Protein AF-A0A8X6J0Y9-F1 (afdb_monomer)

Secondary structure (DSSP, 8-state):
------PPP----S--TT-TTHHHHHHHHHHHHHHTS-TT-HHHHHHHHHSEETTEE----SSHHHHHHHHHHHHHHHHTTT----S---S-HHHHHHHHHHS--SSPP----GGG--EETTEEEETTTTEEEE-------SS--HHHHHHHHHTTT--

Foldseek 3Di:
DDDPDDDDDDDDPDLDPPDPCSQVVVLVLLLVLLVVDDPVCNVLSCQSNPQDDRLDGHDDDPDLVVRLVSVVVNQVSCVVVVNHDALDDALDPSNQVSCCVPPVPPDRNDPPDQVNADDQQQWGQPSPVRDIDHPQDQDDDPDDDPVSVVVSVNVSRVD

pLDDT: mean 79.53, std 13.63, range [38.81, 94.94]

Mean predicted aligned error: 10.71 Å

Radius of gyration: 20.77 Å; Cα contacts (8 Å, |Δi|>4): 126; chains: 1; bounding box: 50×44×56 Å

Solvent-accessible surface area (backbone atoms only — not comparable to full-atom values): 10097 Å² total; per-residue (Å²): 138,83,83,81,78,83,83,80,89,84,81,83,91,62,89,53,90,91,46,92,57,37,64,58,52,54,52,51,48,36,43,49,52,25,70,71,41,59,84,91,45,57,67,60,21,49,45,50,53,70,26,52,58,90,92,44,78,60,84,87,57,98,42,64,67,53,38,47,54,50,52,53,53,50,42,58,60,32,43,80,71,74,46,77,81,73,73,61,83,62,62,43,68,71,43,53,55,49,53,56,68,76,60,70,58,92,61,77,68,52,83,56,54,83,91,64,41,71,58,61,62,32,37,27,62,42,36,83,79,71,42,80,41,74,85,82,81,82,80,78,82,77,81,89,42,75,66,58,49,52,57,52,57,51,50,47,46,66,109

Sequence (159 aa):
MSLDFNIKECKLSTVAYGTASTSFLATRCLHQISLDCNPQNPELSDITRNSFYMDDLMSGASSNREAIILIQALIENLDARGFHLRKWRSNSRGVLINISKNLEFSEPNVEIHPENSSKALGLTWDSKEDRFIFNINFRFEGHITKRSFLSQSARLLDS

Structure (mmCIF, N/CA/C/O backbone):
data_AF-A0A8X6J0Y9-F1
#
_entry.id   AF-A0A8X6J0Y9-F1
#
loop_
_atom_site.group_PDB
_atom_site.id
_atom_site.type_symbol
_atom_site.label_atom_id
_atom_site.label_alt_id
_atom_site.label_comp_id
_atom_site.label_asym_id
_atom_site.label_entity_id
_atom_site.label_seq_id
_atom_site.pdbx_PDB_ins_code
_atom_site.Cartn_x
_atom_site.Cartn_y
_atom_site.Cartn_z
_atom_site.occupancy
_atom_site.B_iso_or_equiv
_atom_site.auth_seq_id
_atom_site.auth_comp_id
_atom_site.auth_asym_id
_atom_site.auth_atom_id
_atom_site.pdbx_PDB_model_num
ATOM 1 N N . MET A 1 1 ? -20.749 -31.661 -38.816 1.00 44.81 1 MET A N 1
ATOM 2 C CA . MET A 1 1 ? -21.175 -31.559 -37.407 1.00 44.81 1 MET A CA 1
ATOM 3 C C . MET A 1 1 ? -20.471 -30.324 -36.853 1.00 44.81 1 MET A C 1
ATOM 5 O O . MET A 1 1 ? -19.276 -30.399 -36.603 1.00 44.81 1 MET A O 1
ATOM 9 N N . SER A 1 2 ? -21.128 -29.157 -36.874 1.00 53.09 2 SER A N 1
ATOM 10 C CA . SER A 1 2 ? -20.537 -27.903 -36.385 1.00 53.09 2 SER A CA 1
ATOM 11 C C . SER A 1 2 ? -20.614 -27.886 -34.862 1.00 53.09 2 SER A C 1
ATOM 13 O O . SER A 1 2 ? -21.662 -28.162 -34.286 1.00 53.09 2 SER A O 1
ATOM 15 N N . LEU A 1 3 ? -19.485 -27.627 -34.210 1.00 58.12 3 LEU A N 1
ATOM 16 C CA . LEU A 1 3 ? -19.436 -27.367 -32.776 1.00 58.12 3 LEU A CA 1
ATOM 17 C C . LEU A 1 3 ? -19.909 -25.928 -32.556 1.00 58.12 3 LEU A C 1
ATOM 19 O O . LEU A 1 3 ? -19.136 -24.990 -32.740 1.00 58.12 3 LEU A O 1
ATOM 23 N N . ASP A 1 4 ? -21.180 -25.763 -32.199 1.00 63.31 4 ASP A N 1
ATOM 24 C CA . ASP A 1 4 ? -21.714 -24.483 -31.737 1.00 63.31 4 ASP A CA 1
ATOM 25 C C . ASP A 1 4 ? -21.133 -24.187 -30.350 1.00 63.31 4 ASP A C 1
ATOM 27 O O . ASP A 1 4 ? -21.581 -24.707 -29.324 1.00 63.31 4 ASP A O 1
ATOM 31 N N . PHE A 1 5 ? -20.084 -23.368 -30.310 1.00 70.50 5 PHE A N 1
ATOM 32 C CA . PHE A 1 5 ? -19.560 -22.839 -29.058 1.00 70.50 5 PHE A CA 1
ATOM 33 C C . PHE A 1 5 ? -20.553 -21.816 -28.503 1.00 70.50 5 PHE A C 1
ATOM 35 O O . PHE A 1 5 ? -20.738 -20.736 -29.059 1.00 70.50 5 PHE A O 1
ATOM 42 N N . ASN A 1 6 ? -21.199 -22.166 -27.394 1.00 74.38 6 ASN A N 1
ATOM 43 C CA . ASN A 1 6 ? -22.124 -21.290 -26.685 1.00 74.38 6 ASN A CA 1
ATOM 44 C C . ASN A 1 6 ? -21.333 -20.133 -26.043 1.00 74.38 6 ASN A C 1
ATOM 46 O O . ASN A 1 6 ? -20.640 -20.329 -25.040 1.00 74.38 6 ASN A O 1
ATOM 50 N N . ILE A 1 7 ? -21.388 -18.942 -26.645 1.00 80.31 7 ILE A N 1
ATOM 51 C CA . ILE A 1 7 ? -20.723 -17.740 -26.129 1.00 80.31 7 ILE A CA 1
ATOM 52 C C . ILE A 1 7 ? -21.453 -17.296 -24.857 1.00 80.31 7 ILE A C 1
ATOM 54 O O . ILE A 1 7 ? -22.655 -17.039 -24.882 1.00 80.31 7 ILE A O 1
ATOM 58 N N . LYS A 1 8 ? -20.725 -17.199 -23.741 1.00 80.62 8 LYS A N 1
ATOM 59 C CA . LYS A 1 8 ? -21.238 -16.651 -22.480 1.00 80.62 8 LYS A CA 1
ATOM 60 C C . LYS A 1 8 ? -20.719 -15.234 -22.287 1.00 80.62 8 LYS A C 1
ATOM 62 O O . LYS A 1 8 ? -19.511 -15.018 -22.255 1.00 80.62 8 LYS A O 1
ATOM 67 N N . GLU A 1 9 ? -21.639 -14.292 -22.134 1.00 85.62 9 GLU A N 1
ATOM 68 C CA . GLU A 1 9 ? -21.330 -12.917 -21.757 1.00 85.62 9 GLU A CA 1
ATOM 69 C C . GLU A 1 9 ? -21.296 -12.794 -20.227 1.00 85.62 9 GLU A C 1
ATOM 71 O O . GLU A 1 9 ? -22.198 -13.265 -19.532 1.00 85.62 9 GLU A O 1
ATOM 76 N N . CYS A 1 10 ? -20.248 -12.161 -19.700 1.00 81.56 10 CYS A N 1
ATOM 77 C CA . CYS A 1 10 ? -20.075 -11.903 -18.273 1.00 81.56 10 CYS A CA 1
ATOM 78 C C . CYS A 1 10 ? -19.928 -10.396 -18.046 1.00 81.56 10 CYS A C 1
ATOM 80 O O . CYS A 1 10 ? -19.202 -9.725 -18.778 1.00 81.56 10 CYS A O 1
ATOM 82 N N . LYS A 1 11 ? -20.561 -9.870 -16.993 1.00 80.06 11 LYS A N 1
ATOM 83 C CA . LYS A 1 11 ? -20.437 -8.469 -16.574 1.00 80.06 11 LYS A CA 1
ATOM 84 C C . LYS A 1 11 ? -19.695 -8.383 -15.243 1.00 80.06 11 LYS A C 1
ATOM 86 O O . LYS A 1 11 ? -20.072 -9.048 -14.283 1.00 80.06 11 LYS A O 1
ATOM 91 N N . LEU A 1 12 ? -18.680 -7.524 -15.178 1.00 78.50 12 LEU A N 1
ATOM 92 C CA . LEU A 1 12 ? -18.015 -7.159 -13.926 1.00 78.50 12 LEU A CA 1
ATOM 93 C C . LEU A 1 12 ? -18.887 -6.159 -13.155 1.00 78.50 12 LEU A C 1
ATOM 95 O O . LEU A 1 12 ? -19.301 -5.134 -13.697 1.00 78.50 12 LEU A O 1
ATOM 99 N N . SER A 1 13 ? -19.184 -6.474 -11.896 1.00 79.19 13 SER A N 1
ATOM 100 C CA . SER A 1 13 ? -19.922 -5.610 -10.962 1.00 79.19 13 SER A CA 1
ATOM 101 C C . SER A 1 13 ? -19.006 -4.791 -10.049 1.00 79.19 13 SER A C 1
ATOM 103 O O . SER A 1 13 ? -19.489 -3.994 -9.248 1.00 79.19 13 SER A O 1
ATOM 105 N N . THR A 1 14 ? -17.693 -4.979 -10.166 1.00 76.62 14 THR A N 1
ATOM 106 C CA . THR A 1 14 ? -16.662 -4.296 -9.385 1.00 76.62 14 THR A CA 1
ATOM 107 C C . THR A 1 14 ? -15.835 -3.374 -10.272 1.00 76.62 14 THR A C 1
ATOM 109 O O . THR A 1 14 ? -15.857 -3.471 -11.502 1.00 76.62 14 THR A O 1
ATOM 112 N N . VAL A 1 15 ? -15.096 -2.461 -9.643 1.00 70.94 15 VAL A N 1
ATOM 113 C CA . VAL A 1 15 ? -14.140 -1.616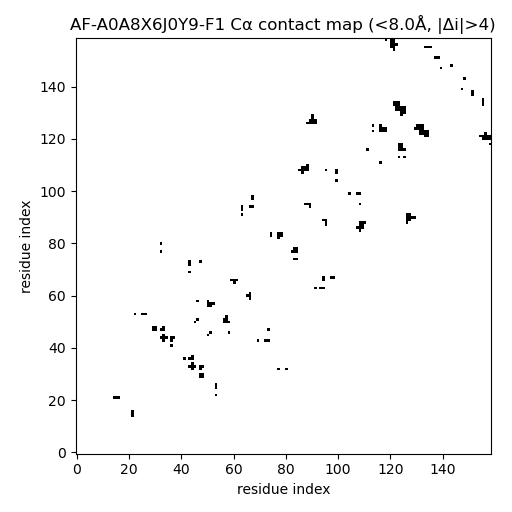 -10.356 1.00 70.94 15 VAL A CA 1
ATOM 114 C C . VAL A 1 15 ? -13.058 -2.521 -10.958 1.00 70.94 15 VAL A C 1
ATOM 116 O O . VAL A 1 15 ? -12.319 -3.186 -10.238 1.00 70.94 15 VAL A O 1
ATOM 119 N N . ALA A 1 16 ? -13.010 -2.590 -12.288 1.00 69.44 16 ALA A N 1
ATOM 120 C CA . ALA A 1 16 ? -12.136 -3.506 -13.013 1.00 69.44 16 ALA A CA 1
ATOM 121 C C . ALA A 1 16 ? -10.756 -2.891 -13.264 1.00 69.44 16 ALA A C 1
ATOM 123 O O . ALA A 1 16 ? -10.652 -1.717 -13.623 1.00 69.44 16 ALA A O 1
ATOM 124 N N . TYR A 1 17 ? -9.694 -3.686 -13.151 1.00 65.56 17 TYR A N 1
ATOM 125 C CA . TYR A 1 17 ? -8.352 -3.268 -13.557 1.00 65.56 17 TYR A CA 1
ATOM 126 C C . TYR A 1 17 ? -8.319 -2.849 -15.037 1.00 65.56 17 TYR A C 1
ATOM 128 O O . TYR A 1 17 ? -8.985 -3.448 -15.879 1.00 65.56 17 TYR A O 1
ATOM 136 N N . GLY A 1 18 ? -7.534 -1.818 -15.359 1.00 63.91 18 GLY A N 1
ATOM 137 C CA . GLY A 1 18 ? -7.260 -1.420 -16.745 1.00 63.91 18 GLY A CA 1
ATOM 138 C C . GLY A 1 18 ? -8.258 -0.452 -17.387 1.00 63.91 18 GLY A C 1
ATOM 139 O O . GLY A 1 18 ? -8.031 -0.041 -18.523 1.00 63.91 18 GLY A O 1
ATOM 140 N N . THR A 1 19 ? -9.319 -0.022 -16.690 1.00 69.94 19 THR A N 1
ATOM 141 C CA . THR A 1 19 ? -10.093 1.147 -17.151 1.00 69.94 19 THR A CA 1
ATOM 142 C C . THR A 1 19 ? -9.410 2.439 -16.706 1.00 69.94 19 THR A C 1
ATOM 144 O O . THR A 1 19 ? -8.925 2.528 -15.577 1.00 69.94 19 THR A O 1
ATOM 147 N N . ALA A 1 20 ? -9.381 3.457 -17.572 1.00 70.94 20 ALA A N 1
ATOM 148 C CA . ALA A 1 20 ? -8.673 4.716 -17.309 1.00 70.94 20 ALA A CA 1
ATOM 149 C C . ALA A 1 20 ? -9.116 5.415 -16.006 1.00 70.94 20 ALA A C 1
ATOM 151 O O . ALA A 1 20 ? -8.330 6.121 -15.382 1.00 70.94 20 ALA A O 1
ATOM 152 N N . SER A 1 21 ? -10.364 5.206 -15.575 1.00 77.44 21 SER A N 1
ATOM 153 C CA . SER A 1 21 ? -10.932 5.811 -14.366 1.00 77.44 21 SER A CA 1
ATOM 154 C C . SER A 1 21 ? -10.758 4.978 -13.095 1.00 77.44 21 SER A C 1
ATOM 156 O O . SER A 1 21 ? -10.973 5.507 -12.008 1.00 77.44 21 SER A O 1
ATOM 158 N N . THR A 1 22 ? -10.396 3.695 -13.193 1.00 77.00 22 THR A N 1
ATOM 159 C CA . THR A 1 22 ? -10.363 2.774 -12.042 1.00 77.00 22 THR A CA 1
ATOM 160 C C . THR A 1 22 ? -9.445 3.268 -10.934 1.00 77.00 22 THR A C 1
ATOM 162 O O . THR A 1 22 ? -9.882 3.388 -9.790 1.00 77.00 22 THR A O 1
ATOM 165 N N . SER A 1 23 ? -8.202 3.613 -11.274 1.00 76.00 23 SER A N 1
ATOM 166 C CA . SER A 1 23 ? -7.222 4.085 -10.293 1.00 76.00 23 SER A CA 1
ATOM 167 C C . SER A 1 23 ? -7.693 5.373 -9.623 1.00 76.00 23 SER A C 1
ATOM 169 O O . SER A 1 23 ? -7.641 5.483 -8.405 1.00 76.00 23 SER A O 1
ATOM 171 N N . PHE A 1 24 ? -8.249 6.312 -10.396 1.00 84.19 24 PHE A N 1
ATOM 172 C CA . PHE A 1 24 ? -8.797 7.552 -9.847 1.00 84.19 24 PHE A CA 1
ATOM 173 C C . PHE A 1 24 ? -9.935 7.294 -8.852 1.00 84.19 24 PHE A C 1
ATOM 175 O O . PHE A 1 24 ? -9.958 7.901 -7.784 1.00 84.19 24 PHE A O 1
ATOM 182 N N . LEU A 1 25 ? -10.868 6.395 -9.180 1.00 86.81 25 LEU A N 1
ATOM 183 C CA . LEU A 1 25 ? -11.992 6.068 -8.301 1.00 86.81 25 LEU A CA 1
ATOM 184 C C . LEU A 1 25 ? -11.514 5.407 -7.004 1.00 86.81 25 LEU A C 1
ATOM 186 O O . LEU A 1 25 ? -11.926 5.837 -5.929 1.00 86.81 25 LEU A O 1
ATOM 190 N N . ALA A 1 26 ? -10.603 4.433 -7.090 1.00 84.75 26 ALA A N 1
ATOM 191 C CA . ALA A 1 26 ? -10.031 3.769 -5.920 1.00 84.75 26 ALA A CA 1
ATOM 192 C C . ALA A 1 26 ? -9.291 4.765 -5.009 1.00 84.75 26 ALA A C 1
ATOM 194 O O . ALA A 1 26 ? -9.581 4.849 -3.814 1.00 84.75 26 ALA A O 1
ATOM 195 N N . THR A 1 27 ? -8.419 5.604 -5.582 1.00 87.56 27 THR A N 1
ATOM 196 C CA . THR A 1 27 ? -7.722 6.666 -4.844 1.00 87.56 27 THR A CA 1
ATOM 197 C C . THR A 1 27 ? -8.712 7.659 -4.232 1.00 87.56 27 THR A C 1
ATOM 199 O O . THR A 1 27 ? -8.586 8.019 -3.064 1.00 87.56 27 THR A O 1
ATOM 202 N N . ARG A 1 28 ? -9.749 8.087 -4.964 1.00 90.38 28 ARG A N 1
ATOM 203 C CA . ARG A 1 28 ? -10.741 9.035 -4.434 1.00 90.38 28 ARG A CA 1
ATOM 204 C C . ARG A 1 28 ? -11.548 8.445 -3.279 1.00 90.38 28 ARG A C 1
ATOM 206 O O . ARG A 1 28 ? -11.866 9.193 -2.348 1.00 90.38 28 ARG A O 1
ATOM 213 N N . CYS A 1 29 ? -11.865 7.150 -3.328 1.00 91.81 29 CYS A N 1
ATOM 214 C CA . CYS A 1 29 ? -12.483 6.428 -2.222 1.00 91.81 29 CYS A CA 1
ATOM 215 C C . CYS A 1 29 ? -11.570 6.445 -0.994 1.00 91.81 29 CYS A C 1
ATOM 217 O O . CYS A 1 29 ? -12.011 6.934 0.038 1.00 91.81 29 CYS A O 1
ATOM 219 N N . LEU A 1 30 ? -10.298 6.048 -1.112 1.00 92.69 30 LEU A N 1
ATOM 220 C CA . LEU A 1 30 ? -9.326 6.110 -0.005 1.00 92.69 30 LEU A CA 1
ATOM 221 C C . LEU A 1 30 ? -9.211 7.524 0.588 1.00 92.69 30 LEU A C 1
ATOM 223 O O . LEU A 1 30 ? -9.258 7.704 1.804 1.00 92.69 30 LEU A O 1
ATOM 227 N N . HIS A 1 31 ? -9.183 8.554 -0.261 1.00 92.75 31 HIS A N 1
ATOM 228 C CA . HIS A 1 31 ? -9.236 9.942 0.197 1.00 92.75 31 HIS A CA 1
ATOM 229 C C . HIS A 1 31 ? -10.513 10.250 0.987 1.00 92.75 31 HIS A C 1
ATOM 231 O O . HIS A 1 31 ? -10.441 10.938 2.000 1.00 92.75 31 HIS A O 1
ATOM 237 N N . GLN A 1 32 ? -11.680 9.758 0.561 1.00 93.81 32 GLN A N 1
ATOM 238 C CA . GLN A 1 32 ? -12.912 9.956 1.324 1.00 93.81 32 GLN A CA 1
ATOM 239 C C . GLN A 1 32 ? -12.844 9.246 2.677 1.00 93.81 32 GLN A C 1
ATOM 241 O O . GLN A 1 32 ? -13.154 9.859 3.690 1.00 93.81 32 GLN A O 1
ATOM 246 N N . ILE A 1 33 ? -12.345 8.007 2.704 1.00 92.69 33 ILE A N 1
ATOM 247 C CA . ILE A 1 33 ? -12.141 7.248 3.942 1.00 92.69 33 ILE A CA 1
ATOM 248 C C . ILE A 1 33 ? -11.261 8.030 4.919 1.00 92.69 33 ILE A C 1
ATOM 250 O O . ILE A 1 33 ? -11.594 8.122 6.096 1.00 92.69 33 ILE A O 1
ATOM 254 N N . SER A 1 34 ? -10.182 8.649 4.426 1.00 92.38 34 SER A N 1
ATOM 255 C CA . SER A 1 34 ? -9.295 9.471 5.254 1.00 92.38 34 SER A CA 1
ATOM 256 C C . SER A 1 34 ? -9.992 10.693 5.863 1.00 92.38 34 SER A C 1
ATOM 258 O O . SER A 1 34 ? -9.691 11.057 6.998 1.00 92.38 34 SER A O 1
ATOM 260 N N . LEU A 1 35 ? -10.935 11.310 5.144 1.00 91.88 35 LEU A N 1
ATOM 261 C CA . LEU A 1 35 ? -11.713 12.453 5.635 1.00 91.88 35 LEU A CA 1
ATOM 262 C C . LEU A 1 35 ? -12.776 12.016 6.648 1.00 91.88 35 LEU A C 1
ATOM 264 O O . LEU A 1 35 ? -13.055 12.743 7.597 1.00 91.88 35 LEU A O 1
ATOM 268 N N . ASP A 1 36 ? -13.322 10.815 6.462 1.00 90.56 36 ASP A N 1
ATOM 269 C CA . ASP A 1 36 ? -14.342 10.218 7.324 1.00 90.56 36 ASP A CA 1
ATOM 270 C C . ASP A 1 36 ? -13.729 9.459 8.521 1.00 90.56 36 ASP A C 1
ATOM 272 O O . ASP A 1 36 ? -14.442 8.808 9.294 1.00 90.56 36 ASP A O 1
ATOM 276 N N . CYS A 1 37 ? -12.400 9.484 8.674 1.00 86.12 37 CYS A N 1
ATOM 277 C CA . CYS A 1 37 ? -11.714 8.898 9.819 1.00 86.12 37 CYS A CA 1
ATOM 278 C C . CYS A 1 37 ? -12.026 9.668 11.107 1.00 86.12 37 CYS A C 1
ATOM 280 O O . CYS A 1 37 ? -12.217 10.883 11.117 1.00 86.12 37 CYS A O 1
ATOM 282 N N . ASN A 1 38 ? -12.038 8.940 12.226 1.00 78.81 38 ASN A N 1
ATOM 283 C CA . ASN A 1 38 ? -12.248 9.530 13.543 1.00 78.81 38 ASN A CA 1
ATOM 284 C C . ASN A 1 38 ? -11.154 10.585 13.824 1.00 78.81 38 ASN A C 1
ATOM 286 O O . ASN A 1 38 ? -9.974 10.227 13.774 1.00 78.81 38 ASN A O 1
ATOM 290 N N . PRO A 1 39 ? -11.510 11.833 14.188 1.00 81.69 39 PRO A N 1
ATOM 291 C CA . PRO A 1 39 ? -10.542 12.874 14.541 1.00 81.69 39 PRO A CA 1
ATOM 292 C C . PRO A 1 39 ? -9.555 12.482 15.651 1.00 81.69 39 PRO A C 1
ATOM 294 O O . PRO A 1 39 ? -8.481 13.066 15.741 1.00 81.69 39 PRO A O 1
ATOM 297 N N . GLN A 1 40 ? -9.897 11.495 16.486 1.00 82.88 40 GLN A N 1
ATOM 298 C CA . GLN A 1 40 ? -9.016 10.969 17.535 1.00 82.88 40 GLN A CA 1
ATOM 299 C C . GLN A 1 40 ? -7.860 10.107 17.003 1.00 82.88 40 GLN A C 1
ATOM 301 O O . GLN A 1 40 ? -6.913 9.859 17.739 1.00 82.88 40 GLN A O 1
ATOM 306 N N . ASN A 1 41 ? -7.906 9.683 15.734 1.00 83.00 41 ASN A N 1
ATOM 307 C CA . ASN A 1 41 ? -6.874 8.863 15.096 1.00 83.00 41 ASN A CA 1
ATOM 308 C C . ASN A 1 41 ? -6.308 9.562 13.841 1.00 83.00 41 ASN A C 1
ATOM 310 O O . ASN A 1 41 ? -6.505 9.074 12.723 1.00 83.00 41 ASN A O 1
ATOM 314 N N . PRO A 1 42 ? -5.605 10.702 13.994 1.00 88.88 42 PRO A N 1
ATOM 315 C CA . PRO A 1 42 ? -5.071 11.460 12.861 1.00 88.88 42 PRO A CA 1
ATOM 316 C C . PRO A 1 42 ? -4.039 10.666 12.047 1.00 88.88 42 PRO A C 1
ATOM 318 O O . PRO A 1 42 ? -3.977 10.814 10.831 1.00 88.88 42 PRO A O 1
ATOM 321 N N . GLU A 1 43 ? -3.287 9.772 12.693 1.00 91.19 43 GLU A N 1
ATOM 322 C CA . GLU A 1 43 ? -2.306 8.900 12.037 1.00 91.19 43 GLU A CA 1
ATOM 323 C C . GLU A 1 43 ? -2.956 7.954 11.010 1.00 91.19 43 GLU A C 1
ATOM 325 O O . GLU A 1 43 ? -2.458 7.811 9.896 1.00 91.19 43 GLU A O 1
ATOM 330 N N . LEU A 1 44 ? -4.119 7.371 11.329 1.00 91.81 44 LEU A N 1
ATOM 331 C CA . LEU A 1 44 ? -4.855 6.517 10.387 1.00 91.81 44 LEU A CA 1
ATOM 332 C C . LEU A 1 44 ? -5.343 7.299 9.168 1.00 91.81 44 LEU A C 1
ATOM 334 O O . LEU A 1 44 ? -5.312 6.779 8.052 1.00 91.81 44 LEU A O 1
ATOM 338 N N . SER A 1 45 ? -5.814 8.531 9.379 1.00 92.81 45 SER A N 1
ATOM 339 C CA . SER A 1 45 ? -6.238 9.421 8.293 1.00 92.81 45 SER A CA 1
ATOM 340 C C . SER A 1 45 ? -5.065 9.730 7.364 1.00 92.81 45 SER A C 1
ATOM 342 O O . SER A 1 45 ? -5.183 9.556 6.150 1.00 92.81 45 SER A O 1
ATOM 344 N N . ASP A 1 46 ? -3.918 10.102 7.935 1.00 94.25 46 ASP A N 1
ATOM 345 C CA . ASP A 1 46 ? -2.725 10.450 7.169 1.00 94.25 46 ASP A CA 1
ATOM 346 C C . ASP A 1 46 ? -2.212 9.267 6.337 1.00 94.25 46 ASP A C 1
ATOM 348 O O . ASP A 1 46 ? -2.046 9.390 5.123 1.00 94.25 46 ASP A O 1
ATOM 352 N N . ILE A 1 47 ? -2.085 8.087 6.950 1.00 94.94 47 ILE A N 1
ATOM 353 C CA . ILE A 1 47 ? -1.640 6.868 6.262 1.00 94.94 47 ILE A CA 1
ATOM 354 C C . ILE A 1 47 ? -2.624 6.461 5.163 1.00 94.94 47 ILE A C 1
ATOM 356 O O . ILE A 1 47 ? -2.218 6.181 4.035 1.00 94.94 47 ILE A O 1
ATOM 360 N N . THR A 1 48 ? -3.930 6.477 5.443 1.00 93.94 48 THR A N 1
ATOM 361 C CA . THR A 1 48 ? -4.945 6.106 4.441 1.00 93.94 48 THR A CA 1
ATOM 362 C C . THR A 1 48 ? -4.904 7.027 3.222 1.00 93.94 48 THR A C 1
ATOM 364 O O . THR A 1 48 ? -5.182 6.600 2.103 1.00 93.94 48 THR A O 1
ATOM 367 N N . ARG A 1 49 ? -4.541 8.295 3.425 1.00 93.06 49 ARG A N 1
ATOM 368 C CA . ARG A 1 49 ? -4.457 9.287 2.358 1.00 93.06 49 ARG A CA 1
ATOM 369 C C . ARG A 1 49 ? -3.147 9.222 1.577 1.00 93.06 49 ARG A C 1
ATOM 371 O O . ARG A 1 49 ? -3.168 9.383 0.361 1.00 93.06 49 ARG A O 1
ATOM 378 N N . ASN A 1 50 ? -2.026 9.043 2.273 1.00 92.94 50 ASN A N 1
ATOM 379 C CA . ASN A 1 50 ? -0.699 9.352 1.737 1.00 92.94 50 ASN A CA 1
ATOM 380 C C . ASN A 1 50 ? 0.208 8.128 1.556 1.00 92.94 50 ASN A C 1
ATOM 382 O O . ASN A 1 50 ? 1.234 8.235 0.888 1.00 92.94 50 ASN A O 1
ATOM 386 N N . SER A 1 51 ? -0.146 6.972 2.122 1.00 92.44 51 SER A N 1
ATOM 387 C CA . SER A 1 51 ? 0.708 5.775 2.120 1.00 92.44 51 SER A CA 1
ATOM 388 C C . SER A 1 51 ? 0.304 4.713 1.096 1.00 92.44 51 SER A C 1
ATOM 390 O O . SER A 1 51 ? 0.925 3.654 1.047 1.00 92.44 51 SER A O 1
ATOM 392 N N . PHE A 1 52 ? -0.719 4.964 0.277 1.00 90.00 52 PHE A N 1
ATOM 393 C CA . PHE A 1 52 ? -1.102 4.062 -0.809 1.00 90.00 52 PHE A CA 1
ATOM 394 C C . PHE A 1 52 ? -0.408 4.434 -2.119 1.00 90.00 52 PHE A C 1
ATOM 396 O O . PHE A 1 52 ? -0.517 5.561 -2.603 1.00 90.00 52 PHE A O 1
ATOM 403 N N . TYR A 1 53 ? 0.238 3.450 -2.739 1.00 83.12 53 TYR A N 1
ATOM 404 C CA . TYR A 1 53 ? 0.635 3.493 -4.137 1.00 83.12 53 TYR A CA 1
ATOM 405 C C . TYR A 1 53 ? -0.265 2.546 -4.932 1.00 83.12 53 TYR A C 1
ATOM 407 O O . TYR A 1 53 ? -0.120 1.329 -4.859 1.00 83.12 53 TYR A O 1
ATOM 415 N N . MET A 1 54 ? -1.211 3.108 -5.689 1.00 81.25 54 MET A N 1
ATOM 416 C CA . MET A 1 54 ? -2.289 2.342 -6.328 1.00 81.25 54 MET A CA 1
ATOM 417 C C . MET A 1 54 ? -3.011 1.431 -5.317 1.00 81.25 54 MET A C 1
ATOM 419 O O . MET A 1 54 ? -3.731 1.943 -4.462 1.00 81.25 54 MET A O 1
ATOM 423 N N . ASP A 1 55 ? -2.819 0.114 -5.410 1.00 81.19 55 ASP A N 1
ATOM 424 C CA . ASP A 1 55 ? -3.446 -0.891 -4.548 1.00 81.19 55 ASP A CA 1
ATOM 425 C C . ASP A 1 55 ? -2.553 -1.319 -3.365 1.00 81.19 55 ASP A C 1
ATOM 427 O O . ASP A 1 55 ? -3.011 -2.051 -2.486 1.00 81.19 55 ASP A O 1
ATOM 431 N N . ASP A 1 56 ? -1.291 -0.875 -3.328 1.00 84.00 56 ASP A N 1
ATOM 432 C CA . ASP A 1 56 ? -0.310 -1.269 -2.318 1.00 84.00 56 ASP A CA 1
ATOM 433 C C . ASP A 1 56 ? -0.214 -0.229 -1.195 1.00 84.00 56 ASP A C 1
ATOM 435 O O . ASP A 1 56 ? 0.054 0.951 -1.429 1.00 84.00 56 ASP A O 1
ATOM 439 N N . LEU A 1 57 ? -0.381 -0.679 0.050 1.00 89.94 57 LEU A N 1
ATOM 440 C CA . LEU A 1 57 ? -0.166 0.134 1.246 1.00 89.94 57 LEU A CA 1
ATOM 441 C C . LEU A 1 57 ? 1.284 0.007 1.725 1.00 89.94 57 LEU A C 1
ATOM 443 O O . LEU A 1 57 ? 1.734 -1.082 2.083 1.00 89.94 57 LEU A O 1
ATOM 447 N N . MET A 1 58 ? 1.995 1.131 1.798 1.00 89.62 58 MET A N 1
ATOM 448 C CA . MET A 1 58 ? 3.382 1.208 2.254 1.00 89.62 58 MET A CA 1
ATOM 449 C C . MET A 1 58 ? 3.500 2.146 3.458 1.00 89.62 58 MET A C 1
ATOM 451 O O . MET A 1 58 ? 3.553 3.365 3.311 1.00 89.62 58 MET A O 1
ATOM 455 N N . SER A 1 59 ? 3.558 1.572 4.659 1.00 90.94 59 SER A N 1
ATOM 456 C CA . SER A 1 59 ? 3.726 2.317 5.912 1.00 90.94 59 SER A CA 1
ATOM 457 C C . SER A 1 59 ? 4.622 1.556 6.897 1.00 90.94 59 SER A C 1
ATOM 459 O O . SER A 1 59 ? 4.968 0.395 6.667 1.00 90.94 59 SER A O 1
ATOM 461 N N . GLY A 1 60 ? 5.020 2.211 7.986 1.00 90.69 60 GLY A N 1
ATOM 462 C CA . GLY A 1 60 ? 5.918 1.663 8.997 1.00 90.69 60 GLY A CA 1
ATOM 463 C C . GLY A 1 60 ? 5.734 2.322 10.362 1.00 90.69 60 GLY A C 1
ATOM 464 O O . GLY A 1 60 ? 5.006 3.298 10.499 1.00 90.69 60 GLY A O 1
ATOM 465 N N . ALA A 1 61 ? 6.404 1.771 11.374 1.00 92.12 61 ALA A N 1
ATOM 466 C CA . ALA A 1 61 ? 6.395 2.290 12.740 1.00 92.12 61 ALA A CA 1
ATOM 467 C C . ALA A 1 61 ? 7.763 2.082 13.408 1.00 92.12 61 ALA A C 1
ATOM 469 O O . ALA A 1 61 ? 8.574 1.281 12.939 1.00 92.12 61 ALA A O 1
ATOM 470 N N . SER A 1 62 ? 8.006 2.772 14.526 1.00 93.19 62 SER A N 1
ATOM 471 C CA . SER A 1 62 ? 9.304 2.748 15.223 1.00 93.19 62 SER A CA 1
ATOM 472 C C . SER A 1 62 ? 9.518 1.484 16.060 1.00 93.19 62 SER A C 1
ATOM 474 O O . SER A 1 62 ? 10.636 1.189 16.481 1.00 93.19 62 SER A O 1
ATOM 476 N N . SER A 1 63 ? 8.456 0.717 16.315 1.00 94.44 63 SER A N 1
ATOM 477 C CA . SER A 1 63 ? 8.523 -0.535 17.062 1.00 94.44 63 SER A CA 1
ATOM 478 C C . SER A 1 63 ? 7.537 -1.581 16.542 1.00 94.44 63 SER A C 1
ATOM 480 O O . SER A 1 63 ? 6.491 -1.263 15.978 1.00 94.44 63 SER A O 1
ATOM 482 N N . ASN A 1 64 ? 7.825 -2.858 16.818 1.00 93.38 64 ASN A N 1
ATOM 483 C CA . ASN A 1 64 ? 6.921 -3.967 16.488 1.00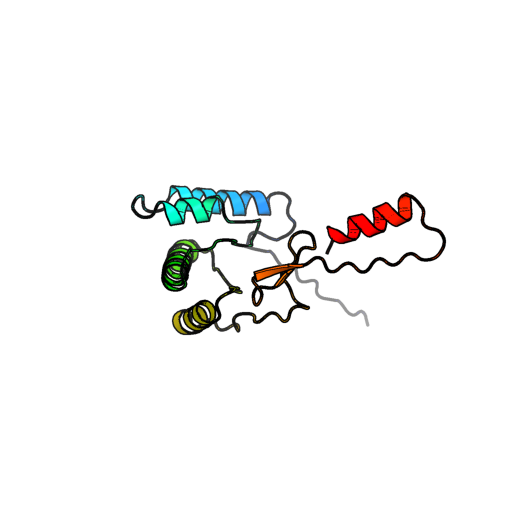 93.38 64 ASN A CA 1
ATOM 484 C C . ASN A 1 64 ? 5.529 -3.796 17.109 1.00 93.38 64 ASN A C 1
ATOM 486 O O . ASN A 1 64 ? 4.531 -4.168 16.501 1.00 93.38 64 ASN A O 1
ATOM 490 N N . ARG A 1 65 ? 5.464 -3.260 18.334 1.00 93.81 65 ARG A N 1
ATOM 491 C CA . ARG A 1 65 ? 4.203 -3.063 19.055 1.00 93.81 65 ARG A CA 1
ATOM 492 C C . ARG A 1 65 ? 3.346 -1.997 18.379 1.00 93.81 65 ARG A C 1
ATOM 494 O O . ARG A 1 65 ? 2.165 -2.239 18.161 1.00 93.81 65 ARG A O 1
ATOM 501 N N . GLU A 1 66 ? 3.940 -0.855 18.047 1.00 93.75 66 GLU A N 1
ATOM 502 C CA . GLU A 1 66 ? 3.255 0.216 17.316 1.00 93.75 66 GLU A CA 1
ATOM 503 C C . GLU A 1 66 ? 2.809 -0.266 15.936 1.00 93.75 66 GLU A C 1
ATOM 505 O O . GLU A 1 66 ? 1.649 -0.085 15.587 1.00 93.75 66 GLU A O 1
ATOM 510 N N . ALA A 1 67 ? 3.674 -0.980 15.205 1.00 92.94 67 ALA A N 1
ATOM 511 C CA . ALA A 1 67 ? 3.334 -1.548 13.901 1.00 92.94 67 ALA A CA 1
ATOM 512 C C . ALA A 1 67 ? 2.113 -2.477 13.980 1.00 92.94 67 ALA A C 1
ATOM 514 O O . ALA A 1 67 ? 1.212 -2.394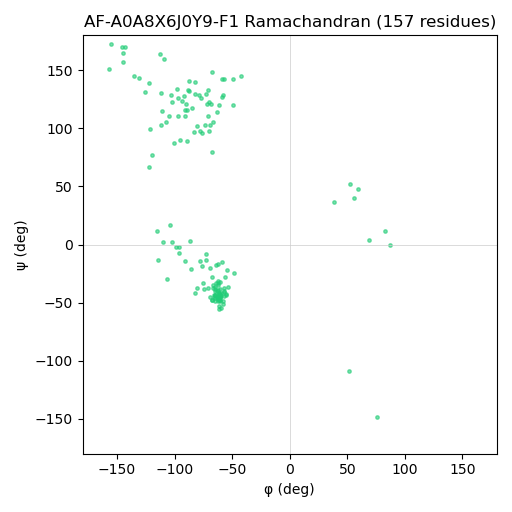 13.153 1.00 92.94 67 ALA A O 1
ATOM 515 N N . ILE A 1 68 ? 2.058 -3.346 14.992 1.00 91.75 68 ILE A N 1
ATOM 516 C CA . ILE A 1 68 ? 0.927 -4.256 15.210 1.00 91.75 68 ILE A CA 1
ATOM 517 C C . ILE A 1 68 ? -0.372 -3.487 15.477 1.00 91.75 68 ILE A C 1
ATOM 519 O O . ILE A 1 68 ? -1.398 -3.814 14.884 1.00 91.75 68 ILE A O 1
ATOM 523 N N . ILE A 1 69 ? -0.331 -2.486 16.361 1.00 92.31 69 ILE A N 1
ATOM 524 C CA . ILE A 1 69 ? -1.504 -1.668 16.705 1.00 92.31 69 ILE A CA 1
ATOM 525 C C . ILE A 1 69 ? -2.001 -0.921 15.467 1.00 92.31 69 ILE A C 1
ATOM 527 O O . ILE A 1 69 ? -3.194 -0.940 15.169 1.00 92.31 69 ILE A O 1
ATOM 531 N N . LEU A 1 70 ? -1.076 -0.314 14.725 1.00 92.12 70 LEU A N 1
ATOM 532 C CA . LEU A 1 70 ? -1.372 0.427 13.510 1.00 92.12 70 LEU A CA 1
ATOM 533 C C . LEU A 1 70 ? -2.018 -0.468 12.445 1.00 92.12 70 LEU A C 1
ATOM 535 O O . LEU A 1 70 ? -3.050 -0.108 11.884 1.00 92.12 70 LEU A O 1
ATOM 539 N N . ILE A 1 71 ? -1.449 -1.650 12.194 1.00 91.62 71 ILE A N 1
ATOM 540 C CA . ILE A 1 71 ? -1.981 -2.610 11.218 1.00 91.62 71 ILE A CA 1
ATOM 541 C C . ILE A 1 71 ? -3.397 -3.043 11.592 1.00 91.62 71 ILE A C 1
ATOM 543 O O . ILE A 1 71 ? -4.276 -3.039 10.733 1.00 91.62 71 ILE A O 1
ATOM 547 N N . GLN A 1 72 ? -3.635 -3.367 12.863 1.00 90.31 72 GLN A N 1
ATOM 548 C CA . GLN A 1 72 ? -4.961 -3.764 13.330 1.00 90.31 72 GLN A CA 1
ATOM 549 C C . GLN A 1 72 ? -5.989 -2.646 13.109 1.00 90.31 72 GLN A C 1
ATOM 551 O O . GLN A 1 72 ? -7.057 -2.883 12.549 1.00 90.31 72 GLN A O 1
ATOM 556 N N . ALA A 1 73 ? -5.633 -1.413 13.469 1.00 91.38 73 ALA A N 1
ATOM 557 C CA . ALA A 1 73 ? -6.511 -0.262 13.309 1.00 91.38 73 ALA A CA 1
ATOM 558 C C . ALA A 1 73 ? -6.783 0.086 11.831 1.00 91.38 73 ALA A C 1
ATOM 560 O O . ALA A 1 73 ? -7.897 0.487 11.486 1.00 91.38 73 ALA A O 1
ATOM 561 N N . LEU A 1 74 ? -5.798 -0.096 10.943 1.00 92.31 74 LEU A N 1
ATOM 562 C CA . LEU A 1 74 ? -5.971 0.062 9.495 1.00 92.31 74 LEU A CA 1
ATOM 563 C C . LEU A 1 74 ? -6.917 -0.990 8.922 1.00 92.31 74 LEU A C 1
ATOM 565 O O . LEU A 1 74 ? -7.803 -0.640 8.146 1.00 92.31 74 LEU A O 1
ATOM 569 N N . ILE A 1 75 ? -6.753 -2.255 9.318 1.00 90.75 75 ILE A N 1
ATOM 570 C CA . ILE A 1 75 ? -7.632 -3.343 8.883 1.00 90.75 75 ILE A CA 1
ATOM 571 C C . ILE A 1 75 ? -9.062 -3.049 9.306 1.00 90.75 75 ILE A C 1
ATOM 573 O O . ILE A 1 75 ? -9.931 -2.992 8.451 1.00 90.75 75 ILE A O 1
ATOM 577 N N . GLU A 1 76 ? -9.306 -2.789 10.589 1.00 89.56 76 GLU A N 1
ATOM 578 C CA . GLU A 1 76 ? -10.656 -2.522 11.094 1.00 89.56 76 GLU A CA 1
ATOM 579 C C . GLU A 1 76 ? -11.321 -1.340 10.377 1.00 89.56 76 GLU A C 1
ATOM 581 O O . GLU A 1 76 ? -12.502 -1.392 10.030 1.00 89.56 76 GLU A O 1
ATOM 586 N N . ASN A 1 77 ? -10.562 -0.272 10.115 1.00 90.06 77 ASN A N 1
ATOM 587 C CA . ASN A 1 77 ? -11.086 0.912 9.449 1.00 90.06 77 ASN A CA 1
ATOM 588 C C . ASN A 1 77 ? -11.434 0.657 7.972 1.00 90.06 77 ASN A C 1
ATOM 590 O O . ASN A 1 77 ? -12.493 1.086 7.502 1.00 90.06 77 ASN A O 1
ATOM 594 N N . LEU A 1 78 ? -10.547 -0.014 7.241 1.00 91.44 78 LEU A N 1
ATOM 595 C CA . LEU A 1 78 ? -10.684 -0.223 5.803 1.00 91.44 78 LEU A CA 1
ATOM 596 C C . LEU A 1 78 ? -11.641 -1.376 5.480 1.00 91.44 78 LEU A C 1
ATOM 598 O O . LEU A 1 78 ? -12.461 -1.248 4.569 1.00 91.44 78 LEU A O 1
ATOM 602 N N . ASP A 1 79 ? -11.620 -2.446 6.274 1.00 90.56 79 ASP A N 1
ATOM 603 C CA . ASP A 1 79 ? -12.495 -3.612 6.131 1.00 90.56 79 ASP A CA 1
ATOM 604 C C . ASP A 1 79 ? -13.971 -3.224 6.276 1.00 90.56 79 ASP A C 1
ATOM 606 O O . ASP A 1 79 ? -14.789 -3.538 5.409 1.00 90.56 79 ASP A O 1
ATOM 610 N N . ALA A 1 80 ? -14.285 -2.385 7.272 1.00 88.62 80 ALA A N 1
ATOM 611 C CA . ALA A 1 80 ? -15.620 -1.819 7.478 1.00 88.62 80 ALA A CA 1
ATOM 612 C C . ALA A 1 80 ? -16.143 -0.995 6.283 1.00 88.62 80 ALA A C 1
ATOM 614 O O . ALA A 1 80 ? -17.333 -0.686 6.211 1.00 88.62 80 ALA A O 1
ATOM 615 N N . ARG A 1 81 ? -15.265 -0.616 5.347 1.00 89.31 81 ARG A N 1
ATOM 616 C CA . ARG A 1 81 ? -15.575 0.186 4.155 1.00 89.31 81 ARG A CA 1
ATOM 617 C C . ARG A 1 81 ? -15.353 -0.585 2.848 1.00 89.31 81 ARG A C 1
ATOM 619 O O . ARG A 1 81 ? -15.387 0.016 1.776 1.00 89.31 81 ARG A O 1
ATOM 626 N N . GLY A 1 82 ? -15.151 -1.904 2.927 1.00 88.25 82 GLY A N 1
ATOM 627 C CA . GLY A 1 82 ? -14.983 -2.799 1.777 1.00 88.25 82 GLY A CA 1
ATOM 628 C C . GLY A 1 82 ? -13.565 -2.849 1.196 1.00 88.25 82 GLY A C 1
ATOM 629 O O . GLY A 1 82 ? -13.370 -3.388 0.107 1.00 88.25 82 GLY A O 1
ATOM 630 N N . PHE A 1 83 ? -12.571 -2.297 1.898 1.00 88.62 83 PHE A N 1
ATOM 631 C CA . PHE A 1 83 ? -11.159 -2.336 1.515 1.00 88.62 83 PHE A CA 1
ATOM 632 C C . PHE A 1 83 ? -10.424 -3.414 2.318 1.00 88.62 83 PHE A C 1
ATOM 634 O O . PHE A 1 83 ? -9.833 -3.162 3.364 1.00 88.62 83 PHE A O 1
ATOM 641 N N . HIS A 1 84 ? -10.453 -4.640 1.803 1.00 89.00 84 HIS A N 1
ATOM 642 C CA . HIS A 1 84 ? -9.833 -5.794 2.452 1.00 89.00 84 HIS A CA 1
ATOM 643 C C . HIS A 1 84 ? -8.320 -5.840 2.190 1.00 89.00 84 HIS A C 1
ATOM 645 O O . HIS A 1 84 ? -7.874 -6.253 1.111 1.00 89.00 84 HIS A O 1
ATOM 651 N N . LEU A 1 85 ? -7.524 -5.435 3.183 1.00 88.38 85 LEU A N 1
ATOM 652 C CA . LEU A 1 85 ? -6.065 -5.528 3.130 1.00 88.38 85 LEU A CA 1
ATOM 653 C C . LEU A 1 85 ? -5.599 -6.985 3.246 1.00 88.38 85 LEU A C 1
ATOM 655 O O . LEU A 1 85 ? -6.026 -7.728 4.127 1.00 88.38 85 LEU A O 1
ATOM 659 N N . ARG A 1 86 ? -4.686 -7.390 2.361 1.00 85.25 86 ARG A N 1
ATOM 660 C CA . ARG A 1 86 ? -4.184 -8.768 2.249 1.00 85.25 86 ARG A CA 1
ATOM 661 C C . ARG A 1 86 ? -2.714 -8.785 1.838 1.00 85.25 86 ARG A C 1
ATOM 663 O O . ARG A 1 86 ? -2.180 -7.770 1.409 1.00 85.25 86 ARG A O 1
ATOM 670 N N . LYS A 1 87 ? -2.090 -9.968 1.896 1.00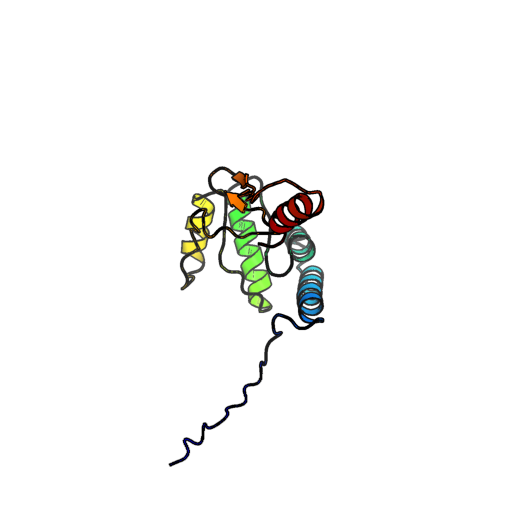 82.19 87 LYS A N 1
ATOM 671 C CA . LYS A 1 87 ? -0.706 -10.216 1.438 1.00 82.19 87 LYS A CA 1
ATOM 672 C C . LYS A 1 87 ? 0.343 -9.354 2.161 1.00 82.19 87 LYS A C 1
ATOM 674 O O . LYS A 1 87 ? 1.223 -8.767 1.536 1.00 82.19 87 LYS A O 1
ATOM 679 N N . TRP A 1 88 ? 0.253 -9.314 3.489 1.00 85.94 88 TRP A N 1
ATOM 680 C CA . TRP A 1 88 ? 1.133 -8.532 4.358 1.00 85.94 88 TRP A CA 1
ATOM 681 C C . TRP A 1 88 ? 2.613 -8.898 4.231 1.00 85.94 88 TRP A C 1
ATOM 683 O O . TRP A 1 88 ? 2.975 -10.072 4.133 1.00 85.94 88 TRP A O 1
ATOM 693 N N . ARG A 1 89 ? 3.471 -7.876 4.315 1.00 83.31 89 ARG A N 1
ATOM 694 C CA . ARG A 1 89 ? 4.934 -7.993 4.352 1.00 83.31 89 ARG A CA 1
ATOM 695 C C . ARG A 1 89 ? 5.515 -7.080 5.422 1.00 83.31 89 ARG A C 1
ATOM 697 O O . ARG A 1 89 ? 4.990 -6.000 5.667 1.00 83.31 89 ARG A O 1
ATOM 704 N N . SER A 1 90 ? 6.592 -7.519 6.066 1.00 87.12 90 SER A N 1
ATOM 705 C CA . SER A 1 90 ? 7.281 -6.751 7.104 1.00 87.12 90 SER A CA 1
ATOM 706 C C . SER A 1 90 ? 8.724 -7.227 7.244 1.00 87.12 90 SER A C 1
ATOM 708 O O . SER A 1 90 ? 9.015 -8.407 7.029 1.00 87.12 90 SER A O 1
ATOM 710 N N . ASN A 1 91 ? 9.611 -6.318 7.649 1.00 88.00 91 ASN A N 1
ATOM 711 C CA . ASN A 1 91 ? 10.973 -6.643 8.071 1.00 88.00 91 ASN A CA 1
ATOM 712 C C . ASN A 1 91 ? 11.034 -7.325 9.450 1.00 88.00 91 ASN A C 1
ATOM 714 O O . ASN A 1 91 ? 12.072 -7.837 9.861 1.00 88.00 91 ASN A O 1
ATOM 718 N N . SER A 1 92 ? 9.904 -7.396 10.156 1.00 88.44 92 SER A N 1
ATOM 719 C CA . SER A 1 92 ? 9.799 -8.025 11.463 1.00 88.44 92 SER A CA 1
ATOM 720 C C . SER A 1 92 ? 8.972 -9.303 11.410 1.00 88.44 92 SER A C 1
ATOM 722 O O . SER A 1 92 ? 7.753 -9.295 11.209 1.00 88.44 92 SER A O 1
ATOM 724 N N . ARG A 1 93 ? 9.622 -10.440 11.687 1.00 85.88 93 ARG A N 1
ATOM 725 C CA . ARG A 1 93 ? 8.928 -11.733 11.764 1.00 85.88 93 ARG A CA 1
ATOM 726 C C . ARG A 1 93 ? 7.886 -11.768 12.884 1.00 85.88 93 ARG A C 1
ATOM 728 O O . ARG A 1 93 ? 6.849 -12.408 12.724 1.00 85.88 93 ARG A O 1
ATOM 735 N N . GLY A 1 94 ? 8.134 -11.061 13.989 1.00 87.50 94 GLY A N 1
ATOM 736 C CA . GLY A 1 94 ? 7.187 -10.955 15.103 1.00 87.50 94 GLY A CA 1
ATOM 737 C C . GLY A 1 94 ? 5.876 -10.282 14.693 1.00 87.50 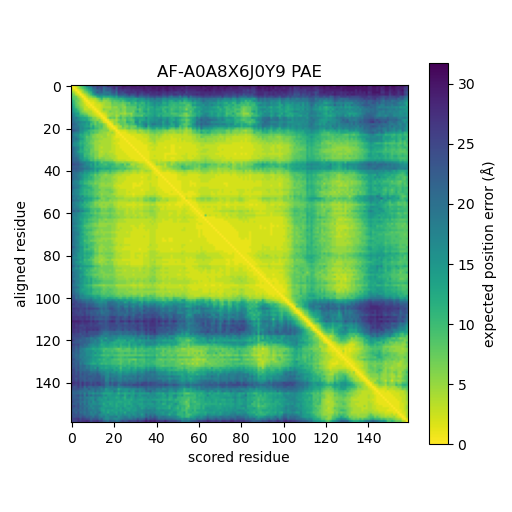94 GLY A C 1
ATOM 738 O O . GLY A 1 94 ? 4.805 -10.747 15.080 1.00 87.50 94 GLY A O 1
ATOM 739 N N . VAL A 1 95 ? 5.957 -9.250 13.846 1.00 89.69 95 VAL A N 1
ATOM 740 C CA . VAL A 1 95 ? 4.783 -8.575 13.275 1.00 89.69 95 VAL A CA 1
ATOM 741 C C . VAL A 1 95 ? 4.004 -9.535 12.370 1.00 89.69 95 VAL A C 1
ATOM 743 O O . VAL A 1 95 ? 2.805 -9.712 12.571 1.00 89.69 95 VAL A O 1
ATOM 746 N N . LEU A 1 96 ? 4.675 -10.237 11.447 1.00 86.69 96 LEU A N 1
ATOM 747 C CA . LEU A 1 96 ? 4.020 -11.193 10.536 1.00 86.69 96 LEU A CA 1
ATOM 748 C C . LEU A 1 96 ? 3.304 -12.335 11.266 1.00 86.69 96 LEU A C 1
ATOM 750 O O . LEU A 1 96 ? 2.172 -12.669 10.920 1.00 86.69 96 LEU A O 1
ATOM 754 N N . ILE A 1 97 ? 3.938 -12.915 12.291 1.00 85.62 97 ILE A N 1
ATOM 755 C CA . ILE A 1 97 ? 3.328 -13.980 13.102 1.00 85.62 97 ILE A CA 1
ATOM 756 C C . ILE A 1 97 ? 2.068 -13.466 13.801 1.00 85.62 97 ILE A C 1
ATOM 758 O O . ILE A 1 97 ? 1.069 -14.182 13.866 1.00 85.62 97 ILE A O 1
ATOM 762 N N . ASN A 1 98 ? 2.104 -12.242 14.330 1.00 87.69 98 ASN A N 1
ATOM 763 C CA . ASN A 1 98 ? 0.956 -11.664 15.015 1.00 87.69 98 ASN A CA 1
ATOM 764 C C . ASN A 1 98 ? -0.221 -11.416 14.057 1.00 87.69 98 ASN A C 1
ATOM 766 O O . ASN A 1 98 ? -1.349 -11.779 14.372 1.00 87.69 98 ASN A O 1
ATOM 770 N N . ILE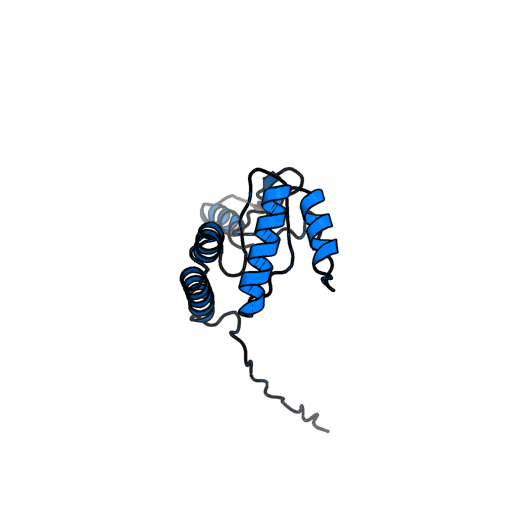 A 1 99 ? 0.054 -10.879 12.866 1.00 84.19 99 ILE A N 1
ATOM 771 C CA . ILE A 1 99 ? -0.945 -10.695 11.801 1.00 84.19 99 ILE A CA 1
ATOM 772 C C . ILE A 1 99 ? -1.572 -12.044 11.423 1.00 84.19 99 ILE A C 1
ATOM 774 O O . ILE A 1 99 ? -2.791 -12.166 11.405 1.00 84.19 99 ILE A O 1
ATOM 778 N N . SER A 1 100 ? -0.754 -13.079 11.182 1.00 80.50 100 SER A N 1
ATOM 779 C CA . SER A 1 100 ? -1.244 -14.427 10.848 1.00 80.50 100 SER A CA 1
ATOM 780 C C . SER A 1 100 ? -2.180 -15.006 11.907 1.00 80.50 100 SER A C 1
ATOM 782 O O . SER A 1 100 ? -3.151 -15.667 11.561 1.00 80.50 100 SER A O 1
ATOM 784 N N . LYS A 1 101 ? -1.871 -14.799 13.192 1.00 78.88 101 LYS A N 1
ATOM 785 C CA . LYS A 1 101 ? -2.655 -15.358 14.300 1.00 78.88 101 LYS A CA 1
ATOM 786 C C . LYS A 1 101 ? -3.983 -14.641 14.514 1.00 78.88 101 LYS A C 1
ATOM 788 O O . LYS A 1 101 ? -4.955 -15.300 14.852 1.00 78.88 101 LYS A O 1
ATOM 793 N N . ASN A 1 102 ? -4.010 -13.319 14.353 1.00 71.31 102 ASN A N 1
ATOM 794 C CA . ASN A 1 102 ? -5.181 -12.518 14.717 1.00 71.31 102 ASN A CA 1
ATOM 795 C C . ASN A 1 102 ? -6.236 -12.427 13.612 1.00 71.31 102 ASN A C 1
ATOM 797 O O . ASN A 1 102 ? -7.376 -12.094 13.910 1.00 71.31 102 ASN A O 1
ATOM 801 N N . LEU A 1 103 ? -5.868 -12.675 12.353 1.00 65.88 103 LEU A N 1
ATOM 802 C CA . LEU A 1 103 ? -6.726 -12.332 11.214 1.00 65.88 103 LEU A CA 1
ATOM 803 C C . LEU A 1 103 ? -7.328 -13.539 10.492 1.00 65.88 103 LEU A C 1
ATOM 805 O O . LEU A 1 103 ? -8.004 -13.334 9.491 1.00 65.88 103 LEU A O 1
ATOM 809 N N . GLU A 1 104 ? -7.075 -14.768 10.971 1.00 58.62 104 GLU A N 1
ATOM 810 C CA . GLU A 1 104 ? -7.553 -16.032 10.371 1.00 58.62 104 GLU A CA 1
ATOM 811 C C . GLU A 1 104 ? -7.535 -16.019 8.829 1.00 58.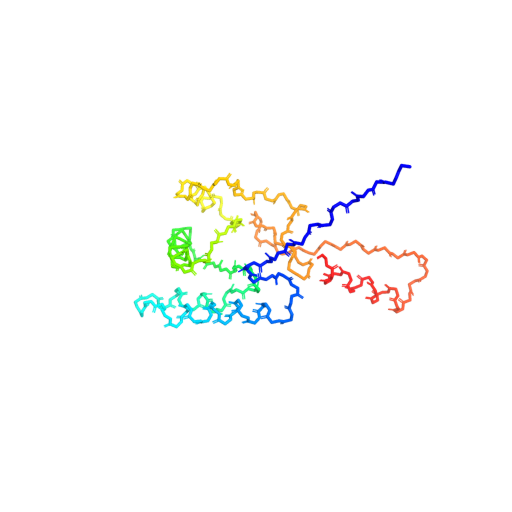62 104 GLU A C 1
ATOM 813 O O . GLU A 1 104 ? -8.429 -16.555 8.173 1.00 58.62 104 GLU A O 1
ATOM 818 N N . PHE A 1 105 ? -6.533 -15.370 8.219 1.00 59.50 105 PHE A N 1
ATOM 819 C CA . PHE A 1 105 ? -6.487 -15.264 6.768 1.00 59.50 105 PHE A CA 1
ATOM 820 C C . PHE A 1 105 ? -6.388 -16.677 6.194 1.00 59.50 105 PHE A C 1
ATOM 822 O O . PHE A 1 105 ? -5.436 -17.411 6.460 1.00 59.50 105 PHE A O 1
ATOM 829 N N . SER A 1 106 ? -7.379 -17.053 5.387 1.00 45.41 106 SER A N 1
ATOM 830 C CA . SER A 1 106 ? -7.416 -18.335 4.682 1.00 45.41 106 SER A CA 1
ATOM 831 C C . SER A 1 106 ? -6.288 -18.473 3.655 1.00 45.41 106 SER A C 1
ATOM 833 O O . SER A 1 106 ? -5.979 -19.581 3.221 1.00 45.41 106 SER A O 1
ATOM 835 N N . GLU A 1 107 ? -5.664 -17.357 3.265 1.00 52.00 107 GLU A N 1
ATOM 836 C CA . GLU A 1 107 ? -4.471 -17.340 2.425 1.00 52.00 107 GLU A CA 1
ATOM 837 C C . GLU A 1 107 ? -3.207 -17.188 3.285 1.00 52.00 107 GLU A C 1
ATOM 839 O O . GLU A 1 107 ? -3.165 -16.321 4.163 1.00 52.00 107 GLU A O 1
ATOM 844 N N . PRO A 1 108 ? -2.151 -17.987 3.040 1.00 51.75 108 PRO A N 1
ATOM 845 C CA . PRO A 1 108 ? -0.900 -17.844 3.766 1.00 51.75 108 PRO A CA 1
ATOM 846 C C . PRO A 1 108 ? -0.363 -16.424 3.571 1.00 51.75 108 PRO A C 1
ATOM 848 O O . PRO A 1 108 ? -0.226 -15.960 2.436 1.00 51.75 108 PRO A O 1
ATOM 851 N N . ASN A 1 109 ? -0.034 -15.739 4.676 1.00 53.69 109 ASN A N 1
ATOM 852 C CA . ASN A 1 109 ? 0.762 -14.514 4.615 1.00 53.69 109 ASN A CA 1
ATOM 853 C C . ASN A 1 109 ? 1.973 -14.810 3.743 1.00 53.69 109 ASN A C 1
ATOM 855 O O . ASN A 1 109 ? 2.709 -15.765 4.002 1.00 53.69 109 ASN A O 1
ATOM 859 N N . VAL A 1 110 ? 2.104 -14.058 2.655 1.00 48.41 110 VAL A N 1
ATOM 860 C CA . VAL A 1 110 ? 2.981 -14.483 1.582 1.00 48.41 110 VAL A CA 1
ATOM 861 C C . VAL A 1 110 ? 4.419 -14.217 2.023 1.00 48.41 110 VAL A C 1
ATOM 863 O O . VAL A 1 110 ? 4.934 -13.108 1.889 1.00 48.41 110 VAL A O 1
ATOM 866 N N . GLU A 1 111 ? 5.073 -15.247 2.568 1.00 43.41 111 GLU A N 1
ATOM 867 C CA . GLU A 1 111 ? 6.530 -15.344 2.605 1.00 43.41 111 GLU A CA 1
ATOM 868 C C . GLU A 1 111 ? 6.986 -15.523 1.165 1.00 43.41 111 GLU A C 1
ATOM 870 O O . GLU A 1 111 ? 7.192 -16.607 0.625 1.00 43.41 111 GLU A O 1
ATOM 875 N N . ILE A 1 112 ? 7.013 -14.389 0.493 1.00 42.44 112 ILE A N 1
ATOM 876 C CA . ILE A 1 112 ? 7.467 -14.268 -0.861 1.00 42.44 112 ILE A CA 1
ATOM 877 C C . ILE A 1 112 ? 8.977 -14.397 -0.788 1.00 42.44 112 ILE A C 1
ATOM 879 O O . ILE A 1 112 ? 9.678 -13.474 -0.377 1.00 42.44 112 ILE A O 1
ATOM 883 N N . HIS A 1 113 ? 9.465 -15.582 -1.157 1.00 38.81 113 HIS A N 1
ATOM 884 C CA . HIS A 1 113 ? 10.860 -15.783 -1.518 1.00 38.81 113 HIS A CA 1
ATOM 885 C C . HIS A 1 113 ? 11.333 -14.611 -2.399 1.00 38.81 113 HIS A C 1
ATOM 887 O O . HIS A 1 113 ? 10.535 -14.127 -3.204 1.00 38.81 113 HIS A O 1
ATOM 893 N N . PRO A 1 114 ? 12.601 -14.171 -2.291 1.00 44.38 114 PRO A N 1
ATOM 894 C CA . PRO A 1 114 ? 13.126 -12.993 -2.990 1.00 44.38 114 PRO A CA 1
ATOM 895 C C . PRO A 1 114 ? 12.804 -12.935 -4.495 1.00 44.38 114 PRO A C 1
ATOM 897 O O . PRO A 1 114 ? 12.752 -11.856 -5.074 1.00 44.38 114 PRO A O 1
ATOM 900 N N . GLU A 1 115 ? 12.551 -14.084 -5.124 1.00 47.41 115 GLU A N 1
ATOM 901 C CA . GLU A 1 115 ? 12.202 -14.205 -6.543 1.00 47.41 115 GLU A CA 1
ATOM 902 C C . GLU A 1 115 ? 10.755 -13.811 -6.896 1.00 47.41 115 GLU A C 1
ATOM 904 O O . GLU A 1 115 ? 10.474 -13.498 -8.048 1.00 47.41 115 GLU A O 1
ATOM 909 N N . ASN A 1 116 ? 9.848 -13.755 -5.917 1.00 47.72 116 ASN A N 1
ATOM 910 C CA . ASN A 1 116 ? 8.446 -13.351 -6.084 1.00 47.72 116 ASN A CA 1
ATOM 911 C C . ASN A 1 116 ? 8.186 -11.918 -5.558 1.00 47.72 116 ASN A C 1
ATOM 913 O O . ASN A 1 116 ? 7.041 -11.551 -5.267 1.00 47.72 116 ASN A O 1
ATOM 917 N N . SER A 1 117 ? 9.245 -11.127 -5.356 1.00 52.41 117 SER A N 1
ATOM 918 C CA . SER A 1 117 ? 9.181 -9.792 -4.764 1.00 52.41 117 SER A CA 1
ATOM 919 C C . SER A 1 117 ? 8.110 -8.904 -5.403 1.00 52.41 117 SER A C 1
ATOM 921 O O . SER A 1 117 ? 7.853 -8.931 -6.603 1.00 52.41 117 SER A O 1
ATOM 923 N N . SER A 1 118 ? 7.458 -8.097 -4.568 1.00 53.38 118 SER A N 1
ATOM 924 C CA . SER A 1 118 ? 6.585 -7.009 -5.013 1.00 53.38 118 SER A CA 1
ATOM 925 C C . SER A 1 118 ? 7.504 -6.007 -5.673 1.00 53.38 118 SER A C 1
ATOM 927 O O . SER A 1 118 ? 8.291 -5.343 -4.994 1.00 53.38 118 SER A O 1
ATOM 929 N N . LYS A 1 119 ? 7.459 -5.978 -6.997 1.00 60.75 119 LYS A N 1
ATOM 930 C CA . LYS A 1 119 ? 8.209 -5.011 -7.770 1.00 60.75 119 LYS A CA 1
ATOM 931 C C . LYS A 1 119 ? 7.372 -3.751 -7.850 1.00 60.75 119 LYS A C 1
ATOM 933 O O . LYS A 1 119 ? 6.281 -3.772 -8.407 1.00 60.75 119 LYS A O 1
ATOM 938 N N . ALA A 1 120 ? 7.894 -2.667 -7.303 1.00 61.34 120 ALA A N 1
ATOM 939 C CA . ALA A 1 120 ? 7.411 -1.337 -7.628 1.00 61.34 120 ALA A CA 1
ATOM 940 C C . ALA A 1 120 ? 8.461 -0.714 -8.547 1.00 61.34 120 ALA A C 1
ATOM 942 O O . ALA A 1 120 ? 9.581 -0.465 -8.108 1.00 61.34 120 ALA A O 1
ATOM 943 N N . LEU A 1 121 ? 8.139 -0.516 -9.829 1.00 67.25 121 LEU A N 1
ATOM 944 C CA . LEU A 1 121 ? 9.055 0.098 -10.806 1.00 67.25 121 LEU A CA 1
ATOM 945 C C . LEU A 1 121 ? 10.420 -0.630 -10.909 1.00 67.25 121 LEU A C 1
ATOM 947 O O . LEU A 1 121 ? 11.469 0.010 -10.932 1.00 67.25 121 LEU A O 1
ATOM 951 N N . GLY A 1 122 ? 10.410 -1.969 -10.869 1.00 68.06 122 GLY A N 1
ATOM 952 C CA . GLY A 1 122 ? 11.603 -2.832 -10.892 1.00 68.06 122 GLY A CA 1
ATOM 953 C C . GLY A 1 122 ? 12.502 -2.809 -9.648 1.00 68.06 122 GLY A C 1
ATOM 954 O O . GLY A 1 122 ? 13.512 -3.519 -9.610 1.00 68.06 122 GLY A O 1
ATOM 955 N N . LEU A 1 123 ? 12.113 -2.080 -8.595 1.00 74.69 123 LEU A N 1
ATOM 956 C CA . LEU A 1 123 ? 12.698 -2.188 -7.259 1.00 74.69 123 LEU A CA 1
ATOM 957 C C . LEU A 1 123 ? 12.080 -3.358 -6.495 1.00 74.69 123 LEU A C 1
ATOM 959 O O . LEU A 1 123 ? 10.862 -3.471 -6.371 1.00 74.69 123 LEU A O 1
ATOM 963 N N . THR A 1 124 ? 12.935 -4.206 -5.936 1.00 77.31 124 THR A N 1
ATOM 964 C CA . THR A 1 124 ? 12.563 -5.291 -5.026 1.00 77.31 124 THR A CA 1
ATOM 965 C C . THR A 1 124 ? 12.894 -4.895 -3.596 1.00 77.31 124 THR A C 1
ATOM 967 O O . THR A 1 124 ? 14.031 -4.528 -3.320 1.00 77.31 124 THR A O 1
ATOM 970 N N . TRP A 1 125 ? 11.944 -5.008 -2.670 1.00 78.69 125 TRP A N 1
ATOM 971 C CA . TRP A 1 125 ? 12.248 -4.915 -1.241 1.00 78.69 125 TRP A CA 1
ATOM 972 C C . TRP A 1 125 ? 12.589 -6.297 -0.676 1.00 78.69 125 TRP A C 1
ATOM 974 O O . TRP A 1 125 ? 11.739 -7.191 -0.655 1.00 78.69 125 TRP A O 1
ATOM 984 N N . ASP A 1 126 ? 13.830 -6.463 -0.220 1.00 78.06 126 ASP A N 1
ATOM 985 C CA . ASP A 1 126 ? 14.228 -7.551 0.668 1.00 78.06 126 ASP A CA 1
ATOM 986 C C . ASP A 1 126 ? 13.880 -7.142 2.096 1.00 78.06 126 ASP A C 1
ATOM 988 O O . ASP A 1 126 ? 14.623 -6.415 2.759 1.00 78.06 126 ASP A O 1
ATOM 992 N N . SER A 1 127 ? 12.721 -7.604 2.560 1.00 77.12 127 SER A N 1
ATOM 993 C CA . SER A 1 127 ? 12.237 -7.269 3.891 1.00 77.12 127 SER A CA 1
ATOM 994 C C . SER A 1 127 ? 13.105 -7.878 4.989 1.00 77.12 127 SER A C 1
ATOM 996 O O . SER A 1 127 ? 13.190 -7.304 6.064 1.00 77.12 127 SER A O 1
ATOM 998 N N . LYS A 1 128 ? 13.776 -9.014 4.757 1.00 75.88 128 LYS A N 1
ATOM 999 C CA . LYS A 1 128 ? 14.578 -9.674 5.798 1.00 75.88 128 LYS A CA 1
ATOM 1000 C C . LYS A 1 128 ? 15.765 -8.813 6.212 1.00 75.88 128 LYS A C 1
ATOM 1002 O O . LYS A 1 128 ? 16.077 -8.709 7.393 1.00 75.88 128 LYS A O 1
ATOM 1007 N N . GLU A 1 129 ? 16.422 -8.235 5.220 1.00 80.12 129 GLU A N 1
ATOM 1008 C CA . GLU A 1 129 ? 17.617 -7.420 5.413 1.00 80.12 129 GLU A CA 1
ATOM 1009 C C . GLU A 1 129 ? 17.308 -5.918 5.404 1.00 80.12 129 GLU A C 1
ATOM 1011 O O . GLU A 1 129 ? 18.214 -5.108 5.570 1.00 80.12 129 GLU A O 1
ATOM 1016 N N . ASP A 1 130 ? 16.040 -5.567 5.186 1.00 81.94 130 ASP A N 1
ATOM 1017 C CA . ASP A 1 130 ? 15.517 -4.213 5.041 1.00 81.94 130 ASP A CA 1
ATOM 1018 C C . ASP A 1 130 ? 16.263 -3.375 3.992 1.00 81.94 130 ASP A C 1
ATOM 1020 O O . ASP A 1 130 ? 16.762 -2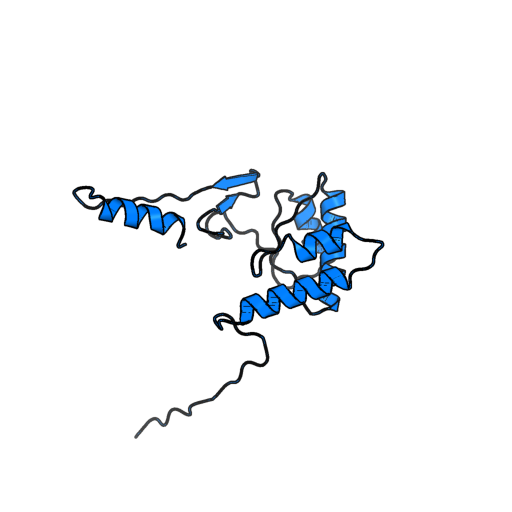.276 4.243 1.00 81.94 130 ASP A O 1
ATOM 1024 N N . ARG A 1 131 ? 16.395 -3.938 2.784 1.00 81.88 131 ARG A N 1
ATOM 1025 C CA . ARG A 1 131 ? 17.124 -3.315 1.670 1.00 81.88 131 ARG A CA 1
ATOM 1026 C C . ARG A 1 131 ? 16.311 -3.327 0.388 1.00 81.88 131 ARG A C 1
ATOM 1028 O O . ARG A 1 131 ? 15.640 -4.304 0.066 1.00 81.88 131 ARG A O 1
ATOM 1035 N N . PHE A 1 132 ? 16.436 -2.256 -0.389 1.00 80.88 132 PHE A N 1
ATOM 1036 C CA . PHE A 1 132 ? 15.940 -2.219 -1.759 1.00 80.88 132 PHE A CA 1
ATOM 1037 C C . PHE A 1 132 ? 17.010 -2.728 -2.727 1.00 80.88 132 PHE A C 1
ATOM 1039 O O . PHE A 1 132 ? 18.174 -2.337 -2.652 1.00 80.88 132 PHE A O 1
ATOM 1046 N N . ILE A 1 133 ? 16.608 -3.608 -3.637 1.00 80.00 133 ILE A N 1
ATOM 1047 C CA . ILE A 1 133 ? 17.476 -4.319 -4.570 1.00 80.00 133 ILE A CA 1
ATOM 1048 C C . ILE A 1 133 ? 16.965 -4.086 -5.991 1.00 80.00 133 ILE A C 1
ATOM 1050 O O . ILE A 1 133 ? 15.785 -4.285 -6.282 1.00 80.00 133 ILE A O 1
ATOM 1054 N N . PHE A 1 134 ? 17.875 -3.722 -6.893 1.00 76.69 134 PHE A N 1
ATOM 1055 C CA . PHE A 1 134 ? 17.642 -3.796 -8.332 1.00 76.69 134 PHE A CA 1
ATOM 1056 C C . PHE A 1 134 ? 18.175 -5.125 -8.856 1.00 76.69 134 PHE A C 1
ATOM 1058 O O . PHE A 1 134 ? 19.362 -5.419 -8.709 1.00 76.69 134 PHE A O 1
ATOM 1065 N N . ASN A 1 135 ? 17.322 -5.916 -9.506 1.00 71.88 135 ASN A N 1
ATOM 1066 C CA . ASN A 1 135 ? 17.779 -7.117 -10.194 1.00 71.88 135 ASN A CA 1
ATOM 1067 C C . ASN A 1 135 ? 18.169 -6.765 -11.634 1.00 71.88 135 ASN A C 1
ATOM 1069 O O . ASN A 1 135 ? 17.343 -6.767 -12.547 1.00 71.88 135 ASN A O 1
ATOM 1073 N N . ILE A 1 136 ? 19.434 -6.392 -11.815 1.00 73.62 136 ILE A N 1
ATOM 1074 C CA . ILE A 1 136 ? 19.961 -5.935 -13.098 1.00 73.62 136 ILE A CA 1
ATOM 1075 C C . ILE A 1 136 ? 20.525 -7.130 -13.863 1.00 73.62 136 ILE A C 1
ATOM 1077 O O . ILE A 1 136 ? 21.581 -7.656 -13.518 1.00 73.62 136 ILE A O 1
ATOM 1081 N N . ASN A 1 137 ? 19.860 -7.520 -14.950 1.00 74.38 137 ASN A N 1
ATOM 1082 C CA . ASN A 1 137 ? 20.397 -8.491 -15.902 1.00 74.38 137 ASN A CA 1
ATOM 1083 C C . ASN A 1 137 ? 20.523 -7.855 -17.289 1.00 74.38 137 ASN A C 1
ATOM 1085 O O . ASN A 1 137 ? 19.688 -8.062 -18.172 1.00 74.38 137 ASN A O 1
ATOM 1089 N N . PHE A 1 138 ? 21.560 -7.036 -17.471 1.00 77.75 138 PHE A N 1
ATOM 1090 C CA . PHE A 1 138 ? 21.838 -6.438 -18.770 1.00 77.75 138 PHE A CA 1
ATOM 1091 C C . PHE A 1 138 ? 22.375 -7.484 -19.738 1.00 77.75 138 PHE A C 1
ATOM 1093 O O . PHE A 1 138 ? 23.436 -8.070 -19.528 1.00 77.75 138 PHE A O 1
ATOM 1100 N N . ARG A 1 139 ? 21.661 -7.668 -20.848 1.00 79.75 139 ARG A N 1
ATOM 1101 C CA . ARG A 1 139 ? 22.113 -8.507 -21.958 1.00 79.75 139 ARG A CA 1
ATOM 1102 C C . ARG A 1 139 ? 22.419 -7.637 -23.163 1.00 79.75 139 ARG A C 1
ATOM 1104 O O . ARG A 1 139 ? 21.518 -7.166 -23.855 1.00 79.75 139 ARG A O 1
ATOM 1111 N N . PHE A 1 140 ? 23.700 -7.405 -23.401 1.00 80.50 140 PHE A N 1
ATOM 1112 C CA . PHE A 1 140 ? 24.156 -6.760 -24.622 1.00 80.50 140 PHE A CA 1
ATOM 1113 C C . PHE A 1 140 ? 24.593 -7.843 -25.603 1.00 80.50 140 PHE A C 1
ATOM 1115 O O . PHE A 1 140 ? 25.589 -8.522 -25.377 1.00 80.50 140 PHE A O 1
ATOM 1122 N N . GLU A 1 141 ? 23.832 -8.020 -26.679 1.00 78.81 141 GLU A N 1
ATOM 1123 C CA . GLU A 1 141 ? 24.247 -8.850 -27.808 1.00 78.81 141 GLU A CA 1
ATOM 1124 C C . GLU A 1 141 ? 24.987 -7.957 -28.816 1.00 78.81 141 GLU A C 1
ATOM 1126 O O . GLU A 1 141 ? 24.414 -7.012 -29.361 1.00 78.81 141 GLU A O 1
ATOM 1131 N N . GLY A 1 142 ? 26.280 -8.219 -29.036 1.00 80.50 142 GLY A N 1
ATOM 1132 C CA . GLY A 1 142 ? 27.110 -7.468 -29.986 1.00 80.50 142 GLY A CA 1
ATOM 1133 C C . GLY A 1 142 ? 27.554 -6.076 -29.506 1.00 80.50 142 GLY A C 1
ATOM 1134 O O . GLY A 1 142 ? 27.805 -5.855 -28.321 1.00 80.50 142 GLY A O 1
ATOM 1135 N N . HIS A 1 143 ? 27.712 -5.130 -30.443 1.00 86.19 143 HIS A N 1
ATOM 1136 C CA . HIS A 1 143 ? 28.194 -3.776 -30.143 1.00 86.19 143 HIS A CA 1
ATOM 1137 C C . HIS A 1 143 ? 27.140 -2.928 -29.423 1.00 86.19 143 HIS A C 1
ATOM 1139 O O . HIS A 1 143 ? 26.012 -2.760 -29.890 1.00 86.19 143 HIS A O 1
ATOM 1145 N N . ILE A 1 144 ? 27.548 -2.319 -28.309 1.00 88.56 144 ILE A N 1
ATOM 1146 C CA . ILE A 1 144 ? 26.692 -1.430 -27.526 1.00 88.56 144 ILE A CA 1
ATOM 1147 C C . ILE A 1 144 ? 26.415 -0.157 -28.327 1.00 88.56 144 ILE A C 1
ATOM 1149 O O . ILE A 1 144 ? 27.320 0.598 -28.677 1.00 88.56 144 ILE A O 1
ATOM 1153 N N . THR A 1 145 ? 25.136 0.104 -28.576 1.00 91.56 145 THR A N 1
ATOM 1154 C CA . THR A 1 145 ? 24.645 1.356 -29.151 1.00 91.56 145 THR A CA 1
ATOM 1155 C C . THR A 1 145 ? 23.886 2.148 -28.091 1.00 91.56 145 THR A C 1
ATOM 1157 O O . THR A 1 145 ? 23.370 1.588 -27.122 1.00 91.56 145 THR A O 1
ATOM 1160 N N . LYS A 1 146 ? 23.724 3.460 -28.298 1.00 89.94 146 LYS A N 1
ATOM 1161 C CA . LYS A 1 146 ? 22.868 4.293 -27.433 1.00 89.94 146 LYS A CA 1
ATOM 1162 C C . LYS A 1 146 ? 21.450 3.711 -27.303 1.00 89.94 146 LYS A C 1
ATOM 1164 O O . LYS A 1 146 ? 20.866 3.752 -26.226 1.00 89.94 146 LYS A O 1
ATOM 1169 N N . ARG A 1 147 ? 20.917 3.125 -28.384 1.00 88.12 147 ARG A N 1
ATOM 1170 C CA . ARG A 1 147 ? 19.595 2.478 -28.407 1.00 88.12 147 ARG A CA 1
ATOM 1171 C C . ARG A 1 147 ? 19.559 1.208 -27.557 1.00 88.12 147 ARG A C 1
ATOM 1173 O O . ARG A 1 147 ? 18.629 1.049 -26.775 1.00 88.12 147 ARG A O 1
ATOM 1180 N N . SER A 1 148 ? 20.546 0.321 -27.693 1.00 88.00 148 SER A N 1
ATOM 1181 C CA . SER A 1 148 ? 20.584 -0.919 -26.907 1.00 88.00 148 SER A CA 1
ATOM 1182 C C . SER A 1 148 ? 20.796 -0.632 -25.421 1.00 88.00 148 SER A C 1
ATOM 1184 O O . SER A 1 148 ? 20.164 -1.272 -24.591 1.00 88.00 148 SER A O 1
ATOM 1186 N N . PHE A 1 149 ? 21.611 0.371 -25.084 1.00 87.31 149 PHE A N 1
ATOM 1187 C CA . PHE A 1 149 ? 21.776 0.837 -23.708 1.00 87.31 149 PHE A CA 1
ATOM 1188 C C . PHE A 1 149 ? 20.461 1.356 -23.117 1.00 87.31 149 PHE A C 1
ATOM 1190 O O . PHE A 1 149 ? 20.002 0.819 -22.116 1.00 87.31 149 PHE A O 1
ATOM 1197 N N . LEU A 1 150 ? 19.805 2.321 -23.772 1.00 87.69 150 LEU A N 1
ATOM 1198 C CA . LEU A 1 150 ? 18.540 2.880 -23.281 1.00 87.69 150 LEU A CA 1
ATOM 1199 C C . LEU A 1 150 ? 17.429 1.827 -23.176 1.00 87.69 150 LEU A C 1
ATOM 1201 O O . LEU A 1 150 ? 16.669 1.845 -22.215 1.00 87.69 150 LEU A O 1
ATOM 1205 N N . SER A 1 151 ? 17.355 0.886 -24.123 1.00 84.44 151 SER A N 1
ATOM 1206 C CA . SER A 1 151 ? 16.393 -0.220 -24.062 1.00 84.44 151 SER A CA 1
ATOM 1207 C C . SER A 1 151 ? 16.634 -1.129 -22.856 1.00 84.44 151 SER A C 1
ATOM 1209 O O . SER A 1 151 ? 15.675 -1.540 -22.210 1.00 84.44 151 SER A O 1
ATOM 1211 N N . GLN A 1 152 ? 17.894 -1.421 -22.524 1.00 84.06 152 GLN A N 1
ATOM 1212 C CA . GLN A 1 152 ? 18.237 -2.205 -21.338 1.00 84.06 152 GLN A CA 1
ATOM 1213 C C . GLN A 1 152 ? 17.997 -1.421 -20.040 1.00 84.06 152 GLN A C 1
ATOM 1215 O O . GLN A 1 152 ? 17.509 -1.993 -19.071 1.00 84.06 152 GLN A O 1
ATOM 1220 N N . SER A 1 153 ? 18.264 -0.111 -20.020 1.00 81.75 153 SER A N 1
ATOM 1221 C CA . SER A 1 153 ? 17.952 0.749 -18.872 1.00 81.75 153 SER A CA 1
ATOM 1222 C C . SER A 1 153 ? 16.447 0.867 -18.617 1.00 81.75 153 SER A C 1
ATOM 1224 O O . SER A 1 153 ? 16.038 0.846 -17.464 1.00 81.75 153 SER A O 1
ATOM 1226 N N . ALA A 1 154 ? 15.615 0.946 -19.661 1.00 79.69 154 ALA A N 1
ATOM 1227 C CA . ALA A 1 154 ? 14.158 1.028 -19.515 1.00 79.69 154 ALA A CA 1
ATOM 1228 C C . ALA A 1 154 ? 13.550 -0.236 -18.877 1.00 79.69 154 ALA A C 1
ATOM 1230 O O . ALA A 1 154 ? 12.632 -0.135 -18.069 1.00 79.69 154 ALA A O 1
ATOM 1231 N N . ARG A 1 155 ? 14.128 -1.420 -19.136 1.00 76.31 155 ARG A N 1
ATOM 1232 C CA . ARG A 1 155 ? 13.719 -2.688 -18.493 1.00 76.31 155 ARG A CA 1
ATOM 1233 C C . ARG A 1 155 ? 13.899 -2.700 -16.976 1.00 76.31 155 ARG A C 1
ATOM 1235 O O . ARG A 1 155 ? 13.349 -3.569 -16.314 1.00 76.31 155 ARG A O 1
ATOM 1242 N N . LEU A 1 156 ? 14.682 -1.774 -16.422 1.00 73.06 156 LEU A N 1
ATOM 1243 C CA . LEU A 1 156 ? 14.776 -1.617 -14.973 1.00 73.06 156 LEU A CA 1
ATOM 1244 C C . LEU A 1 156 ? 13.487 -1.069 -14.364 1.00 73.06 156 LEU A C 1
ATOM 1246 O O . LEU A 1 156 ? 13.318 -1.212 -13.165 1.00 73.06 156 LEU A O 1
ATOM 1250 N N . LEU A 1 157 ? 12.626 -0.425 -15.155 1.00 66.75 157 LEU A N 1
ATOM 1251 C CA . LEU A 1 157 ? 11.386 0.204 -14.695 1.00 66.75 157 LEU A CA 1
ATOM 1252 C C . LEU A 1 157 ? 10.145 -0.597 -15.114 1.00 66.75 157 LEU A C 1
ATOM 1254 O O . LEU A 1 157 ? 9.152 -0.597 -14.390 1.00 66.75 157 LEU A O 1
ATOM 1258 N N . ASP A 1 158 ? 10.231 -1.306 -16.243 1.00 57.94 158 ASP A N 1
ATOM 1259 C CA . ASP A 1 158 ? 9.178 -2.171 -16.781 1.00 57.94 158 ASP A CA 1
ATOM 1260 C C . ASP A 1 158 ? 9.417 -3.629 -16.347 1.00 57.94 158 ASP A C 1
ATOM 1262 O O . ASP A 1 158 ? 10.127 -4.379 -17.026 1.00 57.94 158 ASP A O 1
ATOM 1266 N N . SER A 1 159 ? 8.865 -4.035 -15.197 1.00 52.47 159 SER A N 1
ATOM 1267 C CA . SER A 1 159 ? 9.078 -5.370 -14.609 1.00 52.47 159 SER A CA 1
ATOM 1268 C C . SER A 1 159 ? 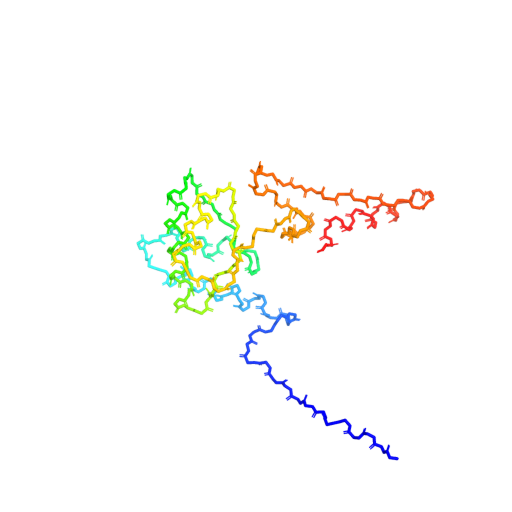7.808 -6.098 -14.216 1.00 52.47 159 SER A C 1
ATOM 1270 O O . SER A 1 159 ? 6.937 -5.408 -13.644 1.00 52.47 159 SER A O 1
#

Organism: Trichonephila clavata (NCBI:txid2740835)